Protein AF-A0A5B8ECQ3-F1 (afdb_monomer_lite)

Foldseek 3Di:
DWWKKFQVLVVGFIEDCPGPHNALVVVLVCCVVPDPPVVSCVQLVHDDVVRVQVQQADPVSDGDRVSSCVSRCVRRVMDGPVPDPVCVVVVVVVVDVVVDD

pLDDT: mean 78.48, std 16.45, range [38.97, 91.75]

Secondary structure (DSSP, 8-state):
----EEEGGGTTEEESTTSSBSSHHHHHHHHHHHS-HHHHHHHHT-SSHHHHHHHTB-TTS-B-HHHHHHHHHHHTTEEESSS--TTTTTTTTTHHHHTT-

Structure (mmCIF, N/CA/C/O backbone):
data_AF-A0A5B8ECQ3-F1
#
_entry.id   AF-A0A5B8ECQ3-F1
#
loop_
_atom_site.group_PDB
_atom_site.id
_atom_site.type_symbol
_atom_site.label_atom_id
_atom_site.label_alt_id
_atom_site.label_comp_id
_atom_site.label_asym_id
_atom_site.label_entity_id
_atom_site.label_seq_id
_atom_site.pdbx_PDB_ins_code
_atom_site.Cartn_x
_atom_site.Cartn_y
_atom_site.Cartn_z
_atom_site.occupancy
_atom_site.B_iso_or_equiv
_atom_site.auth_seq_id
_atom_site.auth_comp_id
_atom_site.auth_asym_id
_atom_site.auth_atom_id
_atom_site.pdbx_PDB_model_num
ATOM 1 N N . MET A 1 1 ? 18.947 3.887 -11.855 1.00 48.44 1 MET A N 1
ATOM 2 C CA . MET A 1 1 ? 17.943 2.885 -12.236 1.00 48.44 1 MET A CA 1
ATOM 3 C C . MET A 1 1 ? 16.733 3.213 -11.397 1.00 48.44 1 MET A C 1
ATOM 5 O O . MET A 1 1 ? 16.925 3.609 -10.252 1.00 48.44 1 MET A O 1
ATOM 9 N N . SER A 1 2 ? 15.572 3.308 -12.032 1.00 60.72 2 SER A N 1
ATOM 10 C CA . SER A 1 2 ? 14.319 3.530 -11.320 1.00 60.72 2 SER A CA 1
ATOM 11 C C . SER A 1 2 ? 13.741 2.148 -11.143 1.00 60.72 2 SER A C 1
ATOM 13 O O . SER A 1 2 ? 13.371 1.564 -12.151 1.00 60.72 2 SER A O 1
ATOM 15 N N . ASP A 1 3 ? 13.733 1.658 -9.909 1.00 80.75 3 ASP A N 1
ATOM 16 C CA . ASP A 1 3 ? 13.228 0.325 -9.612 1.00 80.75 3 ASP A CA 1
ATOM 17 C C . ASP A 1 3 ? 11.756 0.251 -10.045 1.00 80.75 3 ASP A C 1
ATOM 19 O O . ASP A 1 3 ? 10.955 1.124 -9.682 1.00 80.75 3 ASP A O 1
ATOM 23 N N . ILE A 1 4 ? 11.419 -0.752 -10.854 1.00 87.56 4 ILE A N 1
ATOM 24 C CA . ILE A 1 4 ? 10.047 -1.012 -11.288 1.00 87.56 4 ILE A CA 1
ATOM 25 C C . ILE A 1 4 ? 9.574 -2.295 -10.617 1.00 87.56 4 ILE A C 1
ATOM 27 O O . ILE A 1 4 ? 10.262 -3.314 -10.632 1.00 87.56 4 ILE A O 1
ATOM 31 N N . TYR A 1 5 ? 8.364 -2.250 -10.075 1.00 88.19 5 TYR A N 1
ATOM 32 C CA . TYR A 1 5 ? 7.726 -3.372 -9.399 1.00 88.19 5 TYR A CA 1
ATOM 33 C C . TYR A 1 5 ? 6.427 -3.736 -10.104 1.00 88.19 5 TYR A C 1
ATOM 35 O O . TYR A 1 5 ? 5.744 -2.857 -10.628 1.00 88.19 5 TYR A O 1
ATOM 43 N N . ARG A 1 6 ? 6.060 -5.016 -10.101 1.00 90.19 6 ARG A N 1
ATOM 44 C CA . ARG A 1 6 ? 4.782 -5.514 -10.624 1.00 90.19 6 ARG A CA 1
ATOM 45 C C . ARG A 1 6 ? 3.949 -6.100 -9.493 1.00 90.19 6 ARG A C 1
ATOM 47 O O . ARG A 1 6 ? 4.485 -6.840 -8.681 1.00 90.19 6 ARG A O 1
ATOM 54 N N . LEU A 1 7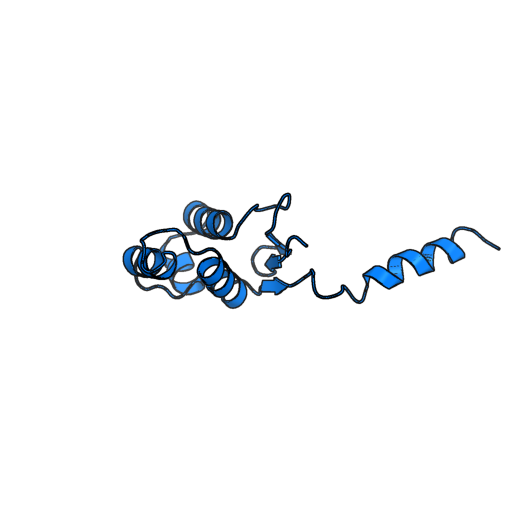 ? 2.658 -5.785 -9.449 1.00 90.62 7 LEU A N 1
ATOM 55 C CA . LEU A 1 7 ? 1.716 -6.249 -8.427 1.00 90.62 7 LEU A CA 1
ATOM 56 C C . LEU A 1 7 ? 0.701 -7.210 -9.052 1.00 90.62 7 LEU A C 1
ATOM 58 O O . LEU A 1 7 ? -0.290 -6.784 -9.652 1.00 90.62 7 LEU A O 1
ATOM 62 N N . ASP A 1 8 ? 0.944 -8.513 -8.930 1.00 87.19 8 ASP A N 1
ATOM 63 C CA . ASP A 1 8 ? 0.157 -9.534 -9.633 1.00 87.19 8 ASP A CA 1
ATOM 64 C C . ASP A 1 8 ? -1.289 -9.647 -9.125 1.00 87.19 8 ASP A C 1
ATOM 66 O O . ASP A 1 8 ? -2.203 -9.893 -9.918 1.00 87.19 8 ASP A O 1
ATOM 70 N N . ASP A 1 9 ? -1.538 -9.362 -7.844 1.00 87.12 9 ASP A N 1
ATOM 71 C CA . ASP A 1 9 ? -2.896 -9.366 -7.273 1.00 87.12 9 ASP A CA 1
ATOM 72 C C . ASP A 1 9 ? -3.732 -8.138 -7.684 1.00 87.12 9 ASP A C 1
ATOM 74 O O . ASP A 1 9 ? -4.934 -8.056 -7.396 1.00 87.12 9 ASP A O 1
ATOM 78 N N . LEU A 1 10 ? -3.104 -7.178 -8.368 1.00 86.25 10 LEU A N 1
ATOM 79 C CA . LEU A 1 10 ? -3.739 -6.026 -9.000 1.00 86.25 10 LEU A CA 1
ATOM 80 C C . LEU A 1 10 ? -3.633 -6.106 -10.525 1.00 86.25 10 LEU A C 1
ATOM 82 O O . LEU A 1 10 ? -3.291 -5.127 -11.176 1.00 86.25 10 LEU A O 1
ATOM 86 N N . ASP A 1 11 ? -3.921 -7.274 -11.097 1.00 85.12 11 ASP A N 1
ATOM 87 C CA . ASP A 1 11 ? -3.896 -7.505 -12.548 1.00 85.12 11 ASP A CA 1
ATOM 88 C C . ASP A 1 11 ? -2.524 -7.210 -13.200 1.00 85.12 11 ASP A C 1
ATOM 90 O O . ASP A 1 11 ? -2.444 -6.922 -14.396 1.00 85.12 11 ASP A O 1
ATOM 94 N N . GLY A 1 12 ? -1.433 -7.304 -12.430 1.00 83.12 12 GLY A N 1
ATOM 95 C CA . GLY A 1 12 ? -0.071 -7.076 -12.915 1.00 83.12 12 GLY A CA 1
ATOM 96 C C . GLY A 1 12 ? 0.289 -5.602 -13.121 1.00 83.12 12 GLY A C 1
ATOM 97 O O . GLY A 1 12 ? 1.172 -5.310 -13.926 1.00 83.12 12 GLY A O 1
ATOM 98 N N . ILE A 1 13 ? -0.389 -4.686 -12.424 1.00 88.62 13 ILE A N 1
ATOM 99 C CA . ILE A 1 13 ? -0.081 -3.248 -12.407 1.00 88.62 13 ILE A CA 1
ATOM 100 C C . ILE A 1 13 ? 1.394 -3.001 -12.078 1.00 88.62 13 ILE A C 1
ATOM 102 O O . ILE A 1 13 ? 1.954 -3.664 -11.198 1.00 88.62 13 ILE A O 1
ATOM 106 N N . THR A 1 14 ? 2.004 -2.011 -12.734 1.00 90.31 14 THR A N 1
ATOM 107 C CA . THR A 1 14 ? 3.397 -1.629 -12.474 1.00 90.31 14 THR A CA 1
ATOM 108 C C . THR A 1 14 ? 3.532 -0.355 -11.637 1.00 90.31 14 THR A C 1
ATOM 110 O O . THR A 1 14 ? 2.792 0.615 -11.800 1.00 90.31 14 THR A O 1
ATOM 113 N N . VAL A 1 15 ? 4.511 -0.352 -10.732 1.00 89.00 15 VAL A N 1
ATOM 114 C CA . VAL A 1 15 ? 4.823 0.758 -9.824 1.00 89.00 15 VAL A CA 1
ATOM 115 C C . VAL A 1 15 ? 6.253 1.218 -10.065 1.00 89.00 15 VAL A C 1
ATOM 117 O O . VAL A 1 15 ? 7.180 0.409 -10.063 1.00 89.00 15 VAL A O 1
ATOM 120 N N . GLY A 1 16 ? 6.434 2.515 -10.273 1.00 87.19 16 GLY A N 1
ATOM 121 C CA . GLY A 1 16 ? 7.719 3.148 -10.539 1.00 87.19 16 GLY A CA 1
ATOM 122 C C . GLY A 1 16 ? 7.545 4.387 -11.411 1.00 87.19 16 GLY A C 1
ATOM 123 O O . GLY A 1 16 ? 6.498 4.604 -12.012 1.00 87.19 16 GLY A O 1
ATOM 124 N N . ALA A 1 17 ? 8.585 5.213 -11.516 1.00 83.88 17 ALA A N 1
ATOM 125 C CA . ALA A 1 17 ? 8.490 6.471 -12.256 1.00 83.88 17 ALA A CA 1
ATOM 126 C C . ALA A 1 17 ? 8.029 6.255 -13.716 1.00 83.88 17 ALA A C 1
ATOM 128 O O . ALA A 1 17 ? 8.737 5.632 -14.515 1.00 83.88 17 ALA A O 1
ATOM 129 N N . GLY A 1 18 ? 6.870 6.814 -14.077 1.00 80.56 18 GLY A N 1
ATOM 130 C CA . GLY A 1 18 ? 6.281 6.695 -15.414 1.00 80.56 18 GLY A CA 1
ATOM 131 C C . GLY A 1 18 ? 5.585 5.360 -15.703 1.00 80.56 18 GLY A C 1
ATOM 132 O O . GLY A 1 18 ? 5.423 5.022 -16.877 1.00 80.56 18 GLY A O 1
ATOM 133 N N . GLN A 1 19 ? 5.227 4.604 -14.665 1.00 88.25 19 GLN A N 1
ATOM 134 C CA . GLN A 1 19 ? 4.417 3.384 -14.738 1.00 88.25 19 GLN A CA 1
ATOM 135 C C . GLN A 1 19 ? 2.930 3.680 -14.466 1.00 88.25 19 GLN A C 1
ATOM 137 O O . GLN A 1 19 ? 2.520 4.840 -14.507 1.00 88.25 19 GLN A O 1
ATOM 142 N N . ASP A 1 20 ? 2.113 2.645 -14.233 1.00 88.31 20 ASP A N 1
ATOM 143 C CA . ASP A 1 20 ? 0.695 2.815 -13.882 1.00 88.31 20 ASP A CA 1
ATOM 144 C C . ASP A 1 20 ? 0.524 3.625 -12.586 1.00 88.31 20 ASP A C 1
ATOM 146 O O . ASP A 1 20 ? -0.359 4.481 -12.509 1.00 88.31 20 ASP A O 1
ATOM 150 N N . PHE A 1 21 ? 1.403 3.388 -11.607 1.00 90.50 21 PHE A N 1
ATOM 151 C CA . PHE A 1 21 ? 1.557 4.211 -10.408 1.00 90.50 21 PHE A CA 1
ATOM 152 C C . PHE A 1 21 ? 2.991 4.711 -10.273 1.00 90.50 21 PHE A C 1
ATOM 154 O O . PHE A 1 21 ? 3.940 3.938 -10.416 1.00 90.50 21 PHE A O 1
ATOM 161 N N . ASP A 1 22 ? 3.165 5.990 -9.938 1.00 87.25 22 ASP A N 1
ATOM 162 C CA . ASP A 1 22 ? 4.504 6.578 -9.805 1.00 87.25 22 ASP A CA 1
ATOM 163 C C . ASP A 1 22 ? 5.210 6.142 -8.505 1.00 87.25 22 ASP A C 1
ATOM 165 O O . ASP A 1 22 ? 6.438 6.215 -8.411 1.00 87.25 22 ASP A O 1
ATOM 169 N N . ASN A 1 23 ? 4.443 5.713 -7.498 1.00 88.00 23 ASN A N 1
ATOM 170 C CA . ASN A 1 23 ? 4.904 5.319 -6.166 1.00 88.00 23 ASN A CA 1
ATOM 171 C C . ASN A 1 23 ? 3.878 4.411 -5.459 1.00 88.00 23 ASN A C 1
ATOM 173 O O . ASN A 1 23 ? 2.722 4.302 -5.875 1.00 88.00 23 ASN A O 1
ATOM 177 N N . PHE A 1 24 ? 4.282 3.770 -4.364 1.00 90.75 24 PHE A N 1
ATOM 178 C CA . PHE A 1 24 ? 3.424 2.875 -3.586 1.00 90.75 24 PHE A CA 1
ATOM 179 C C . PHE A 1 24 ? 2.358 3.608 -2.764 1.00 90.75 24 PHE A C 1
ATOM 181 O O . PHE A 1 24 ? 1.353 2.998 -2.397 1.00 90.75 24 PHE A O 1
ATOM 188 N N . ALA A 1 25 ? 2.517 4.910 -2.507 1.00 89.06 25 ALA A N 1
ATOM 189 C CA . ALA A 1 25 ? 1.480 5.707 -1.850 1.00 89.06 25 ALA A CA 1
ATOM 190 C C . ALA A 1 25 ? 0.204 5.726 -2.696 1.00 89.06 25 ALA A C 1
ATOM 192 O O . ALA A 1 25 ? -0.885 5.473 -2.187 1.00 89.06 25 ALA A O 1
ATOM 193 N N . GLU A 1 26 ? 0.358 5.940 -4.003 1.00 90.81 26 GLU A N 1
ATOM 194 C CA . GLU A 1 26 ? -0.751 5.949 -4.956 1.00 90.81 26 GLU A CA 1
ATOM 195 C C . GLU A 1 26 ? -1.457 4.591 -5.043 1.00 90.81 26 GLU A C 1
ATOM 197 O O . GLU A 1 26 ? -2.678 4.547 -5.181 1.00 90.81 26 GLU A O 1
ATOM 202 N N . VAL A 1 27 ? -0.726 3.483 -4.886 1.00 91.44 27 VAL A N 1
ATOM 203 C CA . VAL A 1 27 ? -1.315 2.135 -4.815 1.00 91.44 27 VAL A CA 1
ATOM 204 C C . VAL A 1 27 ? -2.206 1.997 -3.579 1.00 91.44 27 VAL A C 1
ATOM 206 O O . VAL A 1 27 ? -3.322 1.479 -3.665 1.00 91.44 27 VAL A O 1
ATOM 209 N N . ILE A 1 28 ? -1.733 2.463 -2.422 1.00 89.81 28 ILE A N 1
ATOM 210 C CA . ILE A 1 28 ? -2.488 2.411 -1.163 1.00 89.81 28 ILE A CA 1
ATOM 211 C C . ILE A 1 28 ? -3.738 3.292 -1.257 1.00 89.81 28 ILE A C 1
ATOM 213 O O . ILE A 1 28 ? -4.827 2.845 -0.882 1.00 89.81 28 ILE A O 1
ATOM 217 N N . ASP A 1 29 ? -3.608 4.502 -1.800 1.00 90.06 29 ASP A N 1
ATOM 218 C CA . ASP A 1 29 ? -4.741 5.396 -2.044 1.00 90.06 29 ASP A CA 1
ATOM 219 C C . ASP A 1 29 ? -5.753 4.743 -2.996 1.00 90.06 29 ASP A C 1
ATOM 221 O O . ASP A 1 29 ? -6.943 4.673 -2.683 1.00 90.06 29 ASP A O 1
ATOM 225 N N . TYR A 1 30 ? -5.289 4.151 -4.099 1.00 91.31 30 TYR A N 1
ATOM 226 C CA . TYR A 1 30 ? -6.135 3.420 -5.040 1.00 91.31 30 TYR A CA 1
ATOM 227 C C . TYR A 1 30 ? -6.903 2.272 -4.372 1.00 91.31 30 TYR A C 1
ATOM 229 O O . TYR A 1 30 ? -8.103 2.104 -4.609 1.00 91.31 30 TYR A O 1
ATOM 237 N N . LEU A 1 31 ? -6.257 1.486 -3.506 1.00 90.50 31 LEU A N 1
ATOM 238 C CA . LEU A 1 31 ? -6.920 0.414 -2.757 1.00 90.50 31 LEU A CA 1
ATOM 239 C C . LEU A 1 31 ? -8.019 0.961 -1.841 1.00 90.50 31 LEU A C 1
ATOM 241 O O . LEU A 1 31 ? -9.120 0.410 -1.815 1.00 90.50 31 LEU A O 1
ATOM 245 N N . LEU A 1 32 ? -7.740 2.044 -1.113 1.00 89.44 32 LEU A N 1
ATOM 246 C CA . LEU A 1 32 ? -8.700 2.688 -0.212 1.00 89.44 32 LEU A CA 1
ATOM 247 C C . LEU A 1 32 ? -9.880 3.328 -0.960 1.00 89.44 32 LEU A C 1
ATOM 249 O O . LEU A 1 32 ? -10.986 3.377 -0.418 1.00 89.44 32 LEU A O 1
ATOM 253 N N . GLU A 1 33 ? -9.666 3.805 -2.186 1.00 90.81 33 GLU A N 1
ATOM 254 C CA . GLU A 1 33 ? -10.709 4.395 -3.032 1.00 90.81 33 GLU A CA 1
ATOM 255 C C . GLU A 1 33 ? -11.573 3.348 -3.743 1.00 90.81 33 GLU A C 1
ATOM 257 O O . GLU A 1 33 ? -12.776 3.556 -3.935 1.00 90.81 33 GLU A O 1
ATOM 262 N N . THR A 1 34 ? -10.980 2.223 -4.147 1.00 90.25 34 THR A N 1
ATOM 263 C CA . THR A 1 34 ? -11.657 1.213 -4.975 1.00 90.25 34 THR A CA 1
ATOM 264 C C . THR A 1 34 ? -12.236 0.048 -4.188 1.00 90.25 34 THR A C 1
ATOM 266 O O . THR A 1 34 ? -13.182 -0.589 -4.663 1.00 90.25 34 THR A O 1
ATOM 269 N N . ARG A 1 35 ? -11.719 -0.237 -2.987 1.00 88.75 35 ARG A N 1
ATOM 270 C CA . ARG A 1 35 ? -12.150 -1.369 -2.160 1.00 88.75 35 ARG A CA 1
ATOM 271 C C . ARG A 1 35 ? -12.708 -0.913 -0.810 1.00 88.75 35 ARG A C 1
ATOM 273 O O . ARG A 1 35 ? -12.339 0.137 -0.287 1.00 88.75 35 ARG A O 1
ATOM 280 N N . PRO A 1 36 ? -13.608 -1.701 -0.194 1.00 91.75 36 PRO A N 1
ATOM 281 C CA . PRO A 1 36 ? -14.049 -1.444 1.168 1.00 91.75 36 PRO A CA 1
ATOM 282 C C . PRO A 1 36 ? -12.863 -1.423 2.138 1.00 91.75 36 PRO A C 1
ATOM 284 O O . PRO A 1 36 ? -12.036 -2.330 2.131 1.00 91.75 36 PRO A O 1
ATOM 287 N N . TYR A 1 37 ? -12.843 -0.450 3.051 1.00 86.62 37 TYR A N 1
ATOM 288 C CA . TYR A 1 37 ? -11.783 -0.312 4.057 1.00 86.62 37 TYR A CA 1
ATOM 289 C C . TYR A 1 37 ? -11.473 -1.612 4.819 1.00 86.62 37 TYR A C 1
ATOM 291 O O . TYR A 1 37 ? -10.315 -1.900 5.088 1.00 86.62 37 TYR A O 1
ATOM 299 N N . GLY A 1 38 ? -12.495 -2.411 5.151 1.00 87.69 38 GLY A N 1
ATOM 300 C CA . GLY A 1 38 ? -12.301 -3.691 5.840 1.00 87.69 38 GLY A CA 1
ATOM 301 C C . GLY A 1 38 ? -11.486 -4.704 5.030 1.00 87.69 38 GLY A C 1
ATOM 302 O O . GLY A 1 38 ? -10.673 -5.412 5.607 1.00 87.69 38 GLY A O 1
ATOM 303 N N . GLU A 1 39 ? -11.649 -4.728 3.706 1.00 89.50 39 GLU A N 1
ATOM 304 C CA . GLU A 1 39 ? -10.858 -5.596 2.828 1.00 89.50 39 GLU A CA 1
ATOM 305 C C . GLU A 1 39 ? -9.420 -5.093 2.713 1.00 89.50 39 GLU A C 1
ATOM 307 O O . GLU A 1 39 ? -8.487 -5.879 2.813 1.00 89.50 39 GLU A O 1
ATOM 312 N N . VAL A 1 40 ? -9.227 -3.777 2.567 1.00 88.31 40 VAL A N 1
ATOM 313 C CA . VAL A 1 40 ? -7.885 -3.171 2.509 1.00 88.31 40 VAL A CA 1
ATOM 314 C C . VAL A 1 40 ? -7.128 -3.398 3.817 1.00 88.31 40 VAL A C 1
ATOM 316 O O . VAL A 1 40 ? -5.941 -3.714 3.800 1.00 88.31 40 VAL A O 1
ATOM 319 N N . LYS A 1 41 ? -7.837 -3.293 4.946 1.00 89.12 41 LYS A N 1
ATOM 320 C CA . LYS A 1 41 ? -7.325 -3.597 6.281 1.00 89.12 41 LYS A CA 1
ATOM 321 C C . LYS A 1 41 ? -6.796 -5.032 6.360 1.00 89.12 41 LYS A C 1
ATOM 323 O O . LYS A 1 41 ? -5.679 -5.246 6.820 1.00 89.12 41 LYS A O 1
ATOM 328 N N . GLU A 1 42 ? -7.590 -6.009 5.925 1.00 87.75 42 GLU A N 1
ATOM 329 C CA . GLU A 1 42 ? -7.188 -7.421 5.937 1.00 87.75 42 GLU A CA 1
ATOM 330 C C . GLU A 1 42 ? -6.049 -7.714 4.954 1.00 87.75 42 GLU A C 1
ATOM 332 O O . GLU A 1 42 ? -5.170 -8.510 5.272 1.00 87.75 42 GLU A O 1
ATOM 337 N N . LEU A 1 43 ? -6.046 -7.050 3.795 1.00 88.00 43 LEU A N 1
ATOM 338 C CA . LEU A 1 43 ? -5.051 -7.233 2.741 1.00 88.00 43 LEU A CA 1
ATOM 339 C C . LEU A 1 43 ? -3.671 -6.716 3.158 1.00 88.00 43 LEU A C 1
ATOM 341 O O . LEU A 1 43 ? -2.690 -7.443 3.071 1.00 88.00 43 LEU A O 1
ATOM 345 N N . LEU A 1 44 ? -3.602 -5.472 3.637 1.00 87.06 44 LEU A N 1
ATOM 346 C CA . LEU A 1 44 ? -2.345 -4.832 4.034 1.00 87.06 44 LEU A CA 1
ATOM 347 C C . LEU A 1 44 ? -1.938 -5.178 5.478 1.00 87.06 44 LEU A C 1
ATOM 349 O O . LEU A 1 44 ? -0.805 -4.936 5.872 1.00 87.06 44 LEU A O 1
ATOM 353 N N . GLY A 1 45 ? -2.829 -5.762 6.283 1.00 85.62 45 GLY A N 1
ATOM 354 C CA . GLY A 1 45 ? -2.492 -6.264 7.618 1.00 85.62 45 GLY A CA 1
ATOM 355 C C . GLY A 1 45 ? -2.343 -5.191 8.703 1.00 85.62 45 GLY A C 1
ATOM 356 O O . GLY A 1 45 ? -1.692 -5.443 9.716 1.00 85.62 45 GLY A O 1
ATOM 357 N N . PHE A 1 46 ? -2.948 -4.011 8.533 1.00 84.44 46 PHE A N 1
ATOM 358 C CA . PHE A 1 46 ? -3.010 -2.981 9.580 1.00 84.44 46 PHE A CA 1
ATOM 359 C C . PHE A 1 46 ? -4.297 -3.096 10.401 1.00 84.44 46 PHE A C 1
ATOM 361 O O . PHE A 1 46 ? -5.293 -3.633 9.932 1.00 84.44 46 PHE A O 1
ATOM 368 N N . ASP A 1 47 ? -4.324 -2.569 11.628 1.00 82.81 47 ASP A N 1
ATOM 369 C CA . ASP A 1 47 ? -5.519 -2.637 12.477 1.00 82.81 47 ASP A CA 1
ATOM 370 C C . ASP A 1 47 ? -6.423 -1.403 12.379 1.00 82.81 47 ASP A C 1
ATOM 372 O O . ASP A 1 47 ? -7.649 -1.501 12.545 1.00 82.81 47 ASP A O 1
ATOM 376 N 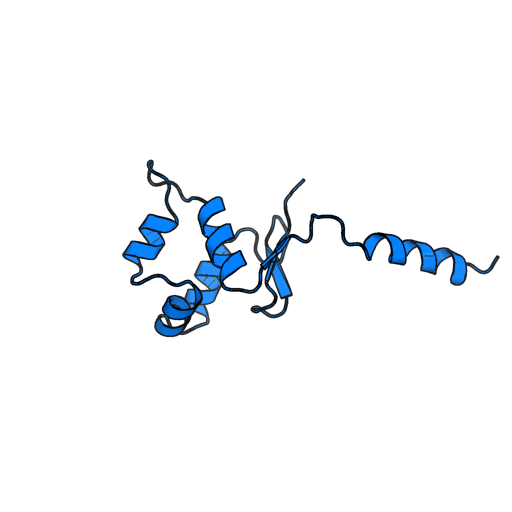N . SER A 1 48 ? -5.831 -0.257 12.066 1.00 84.81 48 SER A N 1
ATOM 377 C CA . SER A 1 48 ? -6.490 1.032 11.927 1.00 84.81 48 SER A CA 1
ATOM 378 C C . SER A 1 48 ? -5.738 1.942 10.948 1.00 84.81 48 SER A C 1
ATOM 380 O O . SER A 1 48 ? -4.588 1.692 10.600 1.00 84.81 48 SER A O 1
ATOM 382 N N . ILE A 1 49 ? -6.377 3.040 10.520 1.00 82.94 49 ILE A N 1
ATOM 383 C CA . ILE A 1 49 ? -5.708 4.086 9.721 1.00 82.94 49 ILE A CA 1
ATOM 384 C C . ILE A 1 49 ? -4.531 4.694 10.500 1.00 82.94 49 ILE A C 1
ATOM 386 O O . ILE A 1 49 ? -3.549 5.094 9.888 1.00 82.94 49 ILE A O 1
ATOM 390 N N . ALA A 1 50 ? -4.618 4.749 11.835 1.00 85.81 50 ALA A N 1
ATOM 391 C CA . ALA A 1 50 ? -3.525 5.245 12.661 1.00 85.81 50 ALA A CA 1
ATOM 392 C C . ALA A 1 50 ? -2.291 4.339 12.540 1.00 85.81 50 ALA A C 1
ATOM 394 O O . ALA A 1 50 ? -1.210 4.852 12.276 1.00 85.81 50 ALA A O 1
ATOM 395 N N . ASP A 1 51 ? -2.470 3.017 12.618 1.00 86.19 51 ASP A N 1
ATOM 396 C CA . ASP A 1 51 ? -1.368 2.055 12.469 1.00 86.19 51 ASP A CA 1
ATOM 397 C C . ASP A 1 51 ? -0.744 2.139 11.074 1.00 86.19 51 ASP A C 1
ATOM 399 O O . ASP A 1 51 ? 0.474 2.179 10.944 1.00 86.19 51 ASP A O 1
ATOM 403 N N . LEU A 1 52 ? -1.580 2.249 10.033 1.00 84.81 52 LEU A N 1
ATOM 404 C CA . LEU A 1 52 ? -1.101 2.462 8.668 1.00 84.81 52 LEU A CA 1
ATOM 405 C C . LEU A 1 52 ? -0.302 3.768 8.565 1.00 84.81 52 LEU A C 1
ATOM 407 O O . LEU A 1 52 ? 0.778 3.788 7.991 1.00 84.81 52 LEU A O 1
ATOM 411 N N . SER A 1 53 ? -0.801 4.858 9.152 1.00 84.38 53 SER A N 1
ATOM 412 C CA . SER A 1 53 ? -0.103 6.142 9.119 1.00 84.38 53 SER A CA 1
ATOM 413 C C . SER A 1 53 ? 1.206 6.129 9.903 1.00 84.38 53 SER A C 1
ATOM 415 O O . SER A 1 53 ? 2.149 6.761 9.456 1.00 84.38 53 SER A O 1
ATOM 417 N N . GLU A 1 54 ? 1.286 5.413 11.030 1.00 86.19 54 GLU A N 1
ATOM 418 C CA . GLU A 1 54 ? 2.525 5.247 11.800 1.00 86.19 54 GLU A CA 1
ATOM 419 C C . GLU A 1 54 ? 3.545 4.389 11.053 1.00 86.19 54 GLU A C 1
ATOM 421 O O . GLU A 1 54 ? 4.738 4.660 11.130 1.00 86.19 54 GLU A O 1
ATOM 426 N N . TYR A 1 55 ? 3.077 3.379 10.321 1.00 85.00 55 TYR A N 1
ATOM 427 C CA . TYR A 1 55 ? 3.924 2.505 9.519 1.00 85.00 55 TYR A CA 1
ATOM 428 C C . TYR A 1 55 ? 4.496 3.219 8.288 1.00 85.00 55 TYR A C 1
ATOM 430 O O . TYR A 1 55 ? 5.661 3.055 7.950 1.00 85.00 55 TYR A O 1
ATOM 438 N N . LEU A 1 56 ? 3.685 4.057 7.637 1.00 85.69 56 LEU A N 1
ATOM 439 C CA . LEU A 1 56 ? 4.063 4.786 6.425 1.00 85.69 56 LEU A CA 1
ATOM 440 C C . LEU A 1 56 ? 4.858 6.073 6.691 1.00 85.69 56 LEU A C 1
ATOM 442 O O . LEU A 1 56 ? 5.164 6.791 5.739 1.00 85.69 56 LEU A O 1
ATOM 446 N N . VAL A 1 57 ? 5.157 6.417 7.948 1.00 87.12 57 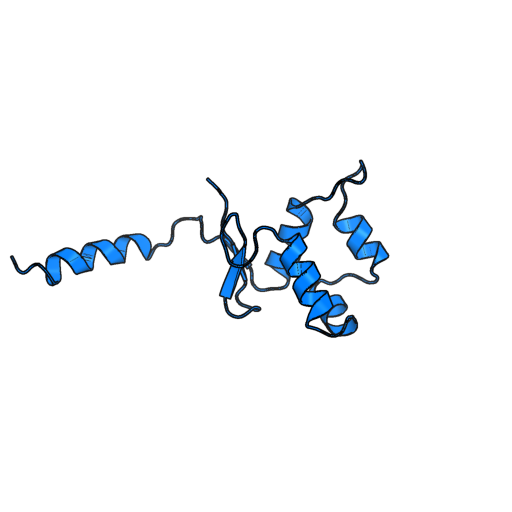VAL A N 1
ATOM 447 C CA . VAL A 1 57 ? 5.928 7.623 8.282 1.00 87.12 57 VAL A CA 1
ATOM 448 C C . VAL A 1 57 ? 7.210 7.295 9.033 1.00 87.12 57 VAL A C 1
ATOM 450 O O . VAL A 1 57 ? 7.240 6.507 9.974 1.00 87.12 57 VAL A O 1
ATOM 453 N N . ASP A 1 58 ? 8.288 7.975 8.658 1.00 81.44 58 ASP A N 1
ATOM 454 C CA . ASP A 1 58 ? 9.564 7.879 9.344 1.00 81.44 58 ASP A CA 1
ATOM 455 C C . ASP A 1 58 ? 9.511 8.534 10.741 1.00 81.44 58 ASP A C 1
ATOM 457 O O . ASP A 1 58 ? 8.597 9.275 11.115 1.00 81.44 58 ASP A O 1
ATOM 461 N N . SER A 1 59 ? 10.578 8.343 11.521 1.00 80.38 59 SER A N 1
ATOM 462 C CA . SER A 1 59 ? 10.757 8.987 12.839 1.00 80.38 59 SER A CA 1
ATOM 463 C C . SER A 1 59 ? 10.703 10.530 12.840 1.00 80.38 59 SER A C 1
ATOM 465 O O . SER A 1 59 ? 10.725 11.147 13.909 1.00 80.38 59 SER A O 1
ATOM 467 N N . LYS A 1 60 ? 10.672 11.172 11.667 1.00 81.94 60 LYS A N 1
ATOM 468 C CA . LYS A 1 60 ? 10.571 12.623 11.470 1.00 81.94 60 LYS A CA 1
ATOM 469 C C . LYS A 1 60 ? 9.190 13.046 10.947 1.00 81.94 60 LYS A C 1
ATOM 471 O O . LYS A 1 60 ? 8.979 14.247 10.776 1.00 81.94 60 LYS A O 1
ATOM 476 N N . GLY A 1 61 ? 8.268 12.106 10.735 1.00 79.44 61 GLY A N 1
ATOM 477 C CA . GLY A 1 61 ? 6.928 12.344 10.205 1.00 79.44 61 GLY A CA 1
ATOM 478 C C . GLY A 1 61 ? 6.880 12.562 8.691 1.00 79.44 61 GLY A C 1
ATOM 479 O O . GLY A 1 61 ? 5.890 13.104 8.203 1.00 79.44 61 GLY A O 1
ATOM 480 N N . ASN A 1 62 ? 7.934 12.204 7.952 1.00 83.75 62 ASN A N 1
ATOM 481 C CA . ASN A 1 62 ? 7.899 12.181 6.490 1.00 83.75 62 ASN A CA 1
ATOM 482 C C . ASN A 1 62 ? 7.403 10.825 6.015 1.00 83.75 62 ASN A C 1
ATOM 484 O O . ASN A 1 62 ? 7.664 9.818 6.660 1.00 83.75 62 ASN A O 1
ATOM 488 N N . TYR A 1 63 ? 6.748 10.807 4.864 1.00 82.19 63 TYR A N 1
ATOM 489 C CA . TYR A 1 63 ? 6.347 9.566 4.223 1.00 82.19 63 TYR A CA 1
ATOM 490 C C . TYR A 1 63 ? 7.565 8.689 3.880 1.00 82.19 63 TYR A C 1
ATOM 492 O O . TYR A 1 63 ? 8.536 9.189 3.301 1.00 82.19 63 TYR A O 1
ATOM 500 N N . ASP A 1 64 ? 7.504 7.409 4.246 1.00 85.12 64 ASP A N 1
ATOM 501 C CA . ASP A 1 64 ? 8.525 6.403 3.955 1.00 85.12 64 ASP A CA 1
ATOM 502 C C . ASP A 1 64 ? 8.049 5.458 2.844 1.00 85.12 64 ASP A C 1
ATOM 504 O O . ASP A 1 64 ? 7.283 4.517 3.059 1.00 85.12 64 ASP A O 1
ATOM 508 N N . GLU A 1 65 ? 8.546 5.717 1.636 1.00 84.81 65 GLU A N 1
ATOM 509 C CA . GLU A 1 65 ? 8.298 4.893 0.450 1.00 84.81 65 GLU A CA 1
ATOM 510 C C . GLU A 1 65 ? 8.764 3.440 0.643 1.00 84.81 65 GLU A C 1
ATOM 512 O O . GLU A 1 65 ? 8.196 2.522 0.058 1.00 84.81 65 GLU A O 1
ATOM 517 N N . SER A 1 66 ? 9.793 3.203 1.462 1.00 86.12 66 SER A N 1
ATOM 518 C CA . SER A 1 66 ? 10.390 1.871 1.621 1.00 86.12 66 SER A CA 1
ATOM 519 C C . SER A 1 66 ? 9.443 0.924 2.349 1.00 86.12 66 SER A C 1
ATOM 521 O O . SER A 1 66 ? 9.281 -0.223 1.935 1.00 86.12 66 SER A O 1
ATOM 523 N N . GLU A 1 67 ? 8.800 1.428 3.402 1.00 87.25 67 GLU A N 1
ATOM 524 C CA . GLU A 1 67 ? 7.797 0.703 4.184 1.00 87.25 67 GLU A CA 1
ATOM 525 C C . GLU A 1 67 ? 6.529 0.482 3.348 1.00 87.25 67 GLU A C 1
ATOM 527 O O . GLU A 1 67 ? 5.976 -0.618 3.307 1.00 87.25 67 GLU A O 1
ATOM 532 N N . ALA A 1 68 ? 6.106 1.501 2.591 1.00 87.38 68 ALA A N 1
ATOM 533 C CA . ALA A 1 68 ? 4.976 1.396 1.670 1.00 87.38 68 ALA A CA 1
ATOM 534 C C . ALA A 1 68 ? 5.195 0.358 0.563 1.00 87.38 68 ALA A C 1
ATOM 536 O O . ALA A 1 68 ? 4.287 -0.402 0.216 1.00 87.38 68 ALA A O 1
ATOM 537 N N . ARG A 1 69 ? 6.416 0.297 0.031 1.00 89.06 69 ARG A N 1
ATOM 538 C CA . ARG A 1 69 ? 6.832 -0.756 -0.888 1.00 89.06 69 ARG A CA 1
ATOM 539 C C . ARG A 1 69 ? 6.736 -2.112 -0.214 1.00 89.06 69 ARG A C 1
ATOM 541 O O . ARG A 1 69 ? 6.109 -3.005 -0.765 1.00 89.06 69 ARG A O 1
ATOM 548 N N . GLU A 1 70 ? 7.333 -2.285 0.961 1.00 89.12 70 GLU A N 1
ATOM 549 C CA . GLU A 1 70 ? 7.371 -3.584 1.640 1.00 89.12 70 GLU A CA 1
ATOM 550 C C . GLU A 1 70 ? 5.968 -4.149 1.894 1.00 89.12 70 GLU A C 1
ATOM 552 O O . GLU A 1 70 ? 5.702 -5.309 1.571 1.00 89.12 70 GLU A O 1
ATOM 557 N N . ILE A 1 71 ? 5.045 -3.330 2.402 1.00 89.31 71 ILE A N 1
ATOM 558 C CA . ILE A 1 71 ? 3.674 -3.771 2.682 1.00 89.31 71 ILE A CA 1
ATOM 559 C C . ILE A 1 71 ? 2.924 -4.135 1.397 1.00 89.31 71 ILE A C 1
ATOM 561 O O . ILE A 1 71 ? 2.281 -5.182 1.347 1.00 89.31 71 ILE A O 1
ATOM 565 N N . CYS A 1 72 ? 3.052 -3.335 0.335 1.00 89.12 72 CYS A N 1
ATOM 566 C CA . CYS A 1 72 ? 2.389 -3.609 -0.939 1.00 89.12 72 CYS A CA 1
ATOM 567 C C . CYS A 1 72 ? 2.980 -4.837 -1.632 1.00 89.12 72 CYS A C 1
ATOM 569 O O . CYS A 1 72 ? 2.233 -5.670 -2.136 1.00 89.12 72 CYS A O 1
ATOM 571 N N . MET A 1 73 ? 4.303 -4.990 -1.617 1.00 89.44 73 MET A N 1
ATOM 572 C CA . MET A 1 73 ? 4.982 -6.137 -2.218 1.00 89.44 73 MET A CA 1
ATOM 573 C C . MET A 1 73 ? 4.595 -7.442 -1.518 1.00 89.44 73 MET A C 1
ATOM 575 O O . MET A 1 73 ? 4.296 -8.436 -2.176 1.00 89.44 73 MET A O 1
ATOM 579 N N . ASN A 1 74 ? 4.528 -7.433 -0.185 1.00 89.19 74 ASN A N 1
ATOM 580 C CA . ASN A 1 74 ? 4.111 -8.601 0.587 1.00 89.19 74 ASN A CA 1
ATOM 581 C C . ASN A 1 74 ? 2.617 -8.923 0.423 1.00 89.19 74 ASN A C 1
ATOM 583 O O . ASN A 1 74 ? 2.246 -10.096 0.409 1.00 89.19 74 ASN A O 1
ATOM 587 N N . ALA A 1 75 ? 1.762 -7.902 0.327 1.00 88.12 75 ALA A N 1
ATOM 588 C CA . ALA A 1 75 ? 0.310 -8.068 0.323 1.00 88.12 75 ALA A CA 1
ATOM 589 C C . ALA A 1 75 ? -0.303 -8.315 -1.062 1.00 88.12 75 ALA A C 1
ATOM 591 O O . ALA A 1 75 ? -1.394 -8.873 -1.133 1.00 88.12 75 ALA A O 1
ATOM 592 N N . LEU A 1 76 ? 0.352 -7.865 -2.137 1.00 88.38 76 LEU A N 1
ATOM 593 C CA . LEU A 1 76 ? -0.217 -7.832 -3.492 1.00 88.38 76 LEU A CA 1
ATOM 594 C C . LEU A 1 76 ? 0.554 -8.706 -4.492 1.00 88.38 76 LEU A C 1
ATOM 596 O O . LEU A 1 76 ? 0.448 -8.495 -5.702 1.00 88.38 76 LEU A O 1
ATOM 600 N N . GLY A 1 77 ? 1.365 -9.643 -3.996 1.00 85.69 77 GLY A N 1
ATOM 601 C CA . GLY A 1 77 ? 2.189 -10.503 -4.845 1.00 85.69 77 GLY A CA 1
ATOM 602 C C . GLY A 1 77 ? 3.193 -9.692 -5.662 1.00 85.69 77 GLY A C 1
ATOM 603 O O . GLY A 1 77 ? 3.245 -9.815 -6.882 1.00 85.69 77 GLY A O 1
ATOM 604 N N . GLY A 1 78 ? 3.925 -8.804 -4.991 1.00 85.00 78 GLY A N 1
ATOM 605 C CA . GLY A 1 78 ? 4.874 -7.919 -5.639 1.00 85.00 78 GLY A CA 1
ATOM 606 C C . GLY A 1 78 ? 6.122 -8.642 -6.128 1.00 85.00 78 GLY A C 1
ATOM 607 O O . GLY A 1 78 ? 6.775 -9.352 -5.363 1.00 85.00 78 GLY A O 1
ATOM 608 N N . GLU A 1 79 ? 6.494 -8.395 -7.377 1.00 86.25 79 GLU A N 1
ATOM 609 C CA . GLU A 1 79 ? 7.745 -8.846 -7.981 1.00 86.25 79 GLU A CA 1
ATOM 610 C C . GLU A 1 79 ? 8.578 -7.638 -8.416 1.00 86.25 79 GLU A C 1
ATOM 612 O O . GLU A 1 79 ? 8.063 -6.696 -9.021 1.00 86.25 79 GLU A O 1
ATOM 617 N N . ASP A 1 80 ? 9.869 -7.652 -8.084 1.00 84.94 80 ASP A N 1
ATOM 618 C CA . ASP A 1 80 ? 10.826 -6.710 -8.658 1.00 84.94 80 ASP A CA 1
ATOM 619 C C . ASP A 1 80 ? 11.088 -7.145 -10.102 1.00 84.94 80 ASP A C 1
ATOM 621 O O . ASP A 1 80 ? 11.511 -8.277 -10.344 1.00 84.94 80 ASP A O 1
ATOM 625 N N . ILE A 1 81 ? 10.76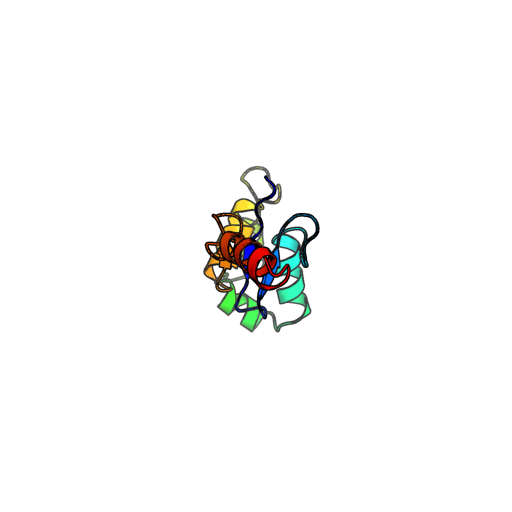6 -6.277 -11.060 1.00 79.12 81 ILE A N 1
ATOM 626 C CA . ILE A 1 81 ? 10.922 -6.571 -12.489 1.00 79.12 81 ILE A CA 1
ATOM 627 C C . ILE A 1 81 ? 12.15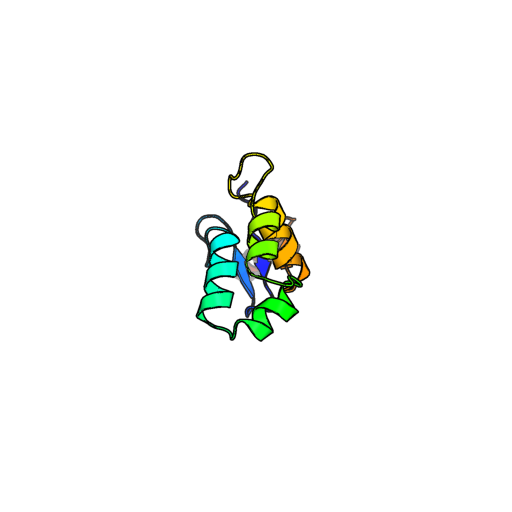2 -5.885 -13.094 1.00 79.12 81 ILE A C 1
ATOM 629 O O . ILE A 1 81 ? 12.382 -6.000 -14.299 1.00 79.12 81 ILE A O 1
ATOM 633 N N . ASP A 1 82 ? 12.945 -5.193 -12.272 1.00 68.94 82 ASP A N 1
ATOM 634 C CA . ASP A 1 82 ? 14.235 -4.612 -12.649 1.00 68.94 82 ASP A CA 1
ATOM 635 C C . ASP A 1 82 ? 15.392 -5.617 -12.421 1.00 68.94 82 ASP A C 1
ATOM 637 O O . ASP A 1 82 ? 16.443 -5.512 -13.063 1.00 68.94 82 ASP A O 1
ATOM 641 N N . GLU A 1 83 ? 15.196 -6.652 -11.587 1.00 53.97 83 GLU A N 1
ATOM 642 C CA . GLU A 1 83 ? 16.079 -7.829 -11.502 1.00 53.97 83 GLU A CA 1
ATOM 643 C C . GLU A 1 83 ? 15.929 -8.727 -12.746 1.00 53.97 83 GLU A C 1
ATOM 645 O O . GLU A 1 83 ? 15.312 -9.786 -12.714 1.00 53.97 83 GLU A O 1
ATOM 650 N N . GLU A 1 84 ? 16.529 -8.268 -13.849 1.00 44.53 84 GLU A N 1
ATOM 651 C CA . GLU A 1 84 ? 16.908 -9.045 -15.034 1.00 44.53 84 GLU A CA 1
ATOM 652 C C . GLU A 1 84 ? 15.803 -9.995 -15.513 1.00 44.53 84 GLU A C 1
ATOM 654 O O . GLU A 1 84 ? 15.883 -11.200 -15.295 1.00 44.53 84 GLU A O 1
ATOM 659 N N . ASP A 1 85 ? 14.792 -9.457 -16.207 1.00 46.72 85 ASP A N 1
ATOM 660 C CA . ASP A 1 85 ? 13.855 -10.266 -16.988 1.00 46.72 85 ASP A CA 1
ATOM 661 C C . ASP A 1 85 ? 14.646 -11.318 -17.800 1.00 46.72 85 ASP A C 1
ATOM 663 O O . ASP A 1 85 ? 15.295 -10.964 -18.794 1.00 46.72 85 ASP A O 1
ATOM 667 N N . PRO A 1 86 ? 14.606 -12.621 -17.445 1.00 46.25 86 PRO A N 1
ATOM 668 C CA . PRO A 1 86 ? 15.299 -13.640 -18.222 1.00 46.25 86 PRO A CA 1
ATOM 669 C C . PRO A 1 86 ? 14.672 -13.802 -19.621 1.00 46.25 86 PRO A C 1
ATOM 671 O O . PRO A 1 86 ? 15.216 -14.529 -20.455 1.00 46.25 86 PRO A O 1
ATOM 674 N N . TYR A 1 87 ? 13.546 -13.130 -19.904 1.00 45.00 87 TYR A N 1
ATOM 675 C CA . TYR A 1 87 ? 12.925 -13.005 -21.221 1.00 45.00 87 TYR A CA 1
ATOM 676 C C . TYR A 1 87 ? 13.327 -11.761 -22.024 1.00 45.00 87 TYR A C 1
ATOM 678 O O . TYR A 1 87 ? 13.079 -11.758 -23.236 1.00 45.00 87 TYR A O 1
ATOM 686 N N . ALA A 1 88 ? 14.035 -10.778 -21.457 1.00 48.59 88 ALA A N 1
ATOM 687 C CA . ALA A 1 88 ? 14.529 -9.631 -22.227 1.00 48.59 88 ALA A CA 1
ATOM 688 C C . ALA A 1 88 ? 15.528 -10.059 -23.324 1.00 48.59 88 ALA A C 1
ATOM 690 O O . ALA A 1 88 ? 15.592 -9.439 -24.385 1.00 48.59 88 ALA A O 1
ATOM 691 N N . GLU A 1 89 ? 16.238 -11.179 -23.132 1.00 38.97 89 GLU A N 1
ATOM 692 C CA . GLU A 1 89 ? 17.144 -11.757 -24.139 1.00 38.97 89 GLU A CA 1
ATOM 693 C C . GLU A 1 89 ? 16.432 -12.593 -25.228 1.00 38.97 89 GLU A C 1
ATOM 695 O O . GLU A 1 89 ? 17.008 -12.860 -26.285 1.00 38.97 89 GLU A O 1
ATOM 700 N N . TRP A 1 90 ? 15.162 -12.978 -25.047 1.00 46.25 90 TRP A N 1
ATOM 701 C CA . TRP A 1 90 ? 14.421 -13.747 -26.065 1.00 46.25 90 TRP A CA 1
ATOM 702 C C . TRP A 1 90 ? 13.768 -12.862 -27.135 1.00 46.25 90 TRP A C 1
ATOM 704 O O . TRP A 1 90 ? 13.394 -13.363 -28.201 1.00 46.25 90 TRP A O 1
ATOM 714 N N . GLY A 1 91 ? 13.659 -11.553 -26.889 1.00 43.84 91 GLY A N 1
ATOM 715 C CA . GLY A 1 91 ? 13.169 -10.576 -27.867 1.00 43.84 91 GLY A CA 1
ATOM 716 C C . GLY A 1 91 ? 14.135 -10.343 -29.033 1.00 43.84 91 GLY A C 1
ATOM 717 O O . GLY A 1 91 ? 13.689 -10.116 -30.159 1.00 43.84 91 GLY A O 1
ATOM 718 N N . ASP A 1 92 ? 15.442 -10.479 -28.798 1.00 46.19 92 ASP A N 1
ATOM 719 C CA . ASP A 1 92 ? 16.466 -10.271 -29.831 1.00 46.19 92 ASP A CA 1
ATOM 720 C C . ASP A 1 92 ? 16.661 -11.511 -30.718 1.00 46.19 92 ASP A C 1
ATOM 722 O O . ASP A 1 92 ? 16.972 -11.403 -31.906 1.00 46.19 92 ASP A O 1
ATOM 726 N N . HIS A 1 93 ? 16.365 -12.710 -30.205 1.00 43.12 93 HIS A N 1
ATOM 727 C CA . HIS A 1 93 ? 16.547 -13.949 -30.966 1.00 43.12 93 HIS A CA 1
ATOM 728 C C . HIS A 1 93 ? 15.472 -14.189 -32.048 1.00 43.12 93 HIS A C 1
ATOM 730 O O . HIS A 1 93 ? 15.648 -15.043 -32.923 1.00 43.12 93 HIS A O 1
ATOM 736 N N . MET A 1 94 ? 14.371 -13.427 -32.027 1.00 47.09 94 MET A N 1
ATOM 737 C CA . MET A 1 94 ? 13.318 -13.468 -33.053 1.00 47.09 94 MET A CA 1
ATOM 738 C C . MET A 1 94 ? 13.605 -12.552 -34.252 1.00 47.09 94 MET A C 1
ATOM 740 O O . MET A 1 94 ? 13.035 -12.765 -35.328 1.00 47.09 94 MET A O 1
ATOM 744 N N . TYR A 1 95 ? 14.492 -11.560 -34.111 1.00 46.00 95 TYR A N 1
ATOM 745 C CA . TYR A 1 95 ? 14.808 -10.642 -35.210 1.00 46.00 95 TYR A CA 1
ATOM 746 C C . TYR A 1 95 ? 15.641 -11.322 -36.309 1.00 46.00 95 TYR A C 1
ATOM 748 O O . TYR A 1 95 ? 15.427 -11.053 -37.493 1.00 46.00 95 TYR A O 1
ATOM 756 N N . ASP A 1 96 ? 16.492 -12.285 -35.949 1.00 51.00 96 ASP A N 1
ATOM 757 C CA . ASP A 1 96 ? 17.289 -13.050 -36.919 1.00 51.00 96 ASP A CA 1
ATOM 758 C C . ASP A 1 96 ? 16.477 -14.123 -37.669 1.00 51.00 96 ASP A C 1
ATOM 760 O O . ASP A 1 96 ? 16.826 -14.489 -38.791 1.00 51.00 96 ASP A O 1
ATOM 764 N N . VAL A 1 97 ? 15.347 -14.591 -37.120 1.00 49.22 97 VAL A N 1
ATOM 765 C CA . VAL A 1 97 ? 14.468 -15.553 -37.819 1.00 49.22 97 VAL A CA 1
ATOM 766 C C . VAL A 1 97 ? 13.492 -14.842 -38.769 1.00 49.22 97 VAL A C 1
ATOM 768 O O . VAL A 1 97 ? 13.124 -15.393 -39.808 1.00 49.22 97 VAL A O 1
ATOM 771 N N . 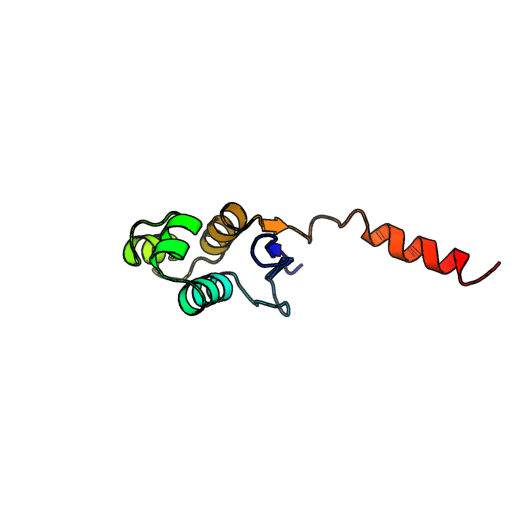ALA A 1 98 ? 13.099 -13.600 -38.464 1.00 47.25 98 ALA A N 1
ATOM 772 C CA . ALA A 1 98 ? 12.251 -12.787 -39.340 1.00 47.25 98 ALA A CA 1
ATOM 773 C C . ALA A 1 98 ? 13.035 -12.096 -40.477 1.00 47.25 98 ALA A C 1
ATOM 775 O O . ALA A 1 98 ? 12.485 -11.877 -41.559 1.00 47.25 98 ALA A O 1
ATOM 776 N N . ALA A 1 99 ? 14.320 -11.790 -40.276 1.00 48.66 99 ALA A N 1
ATOM 777 C CA . ALA A 1 99 ? 15.205 -11.196 -41.279 1.00 48.66 99 ALA A CA 1
ATOM 778 C C . ALA A 1 99 ? 15.991 -12.270 -42.054 1.00 48.66 99 ALA A C 1
ATOM 780 O O . ALA A 1 99 ? 17.216 -12.233 -42.100 1.00 48.66 99 ALA A O 1
ATOM 781 N N . GLY A 1 100 ? 15.274 -13.223 -42.663 1.00 50.59 100 GLY A N 1
ATOM 782 C CA . GLY A 1 100 ? 15.820 -14.415 -43.321 1.00 50.59 100 GLY A CA 1
ATOM 783 C C . GLY A 1 100 ? 17.175 -14.237 -44.024 1.00 50.59 100 GLY A C 1
ATOM 784 O O . GLY A 1 100 ? 17.247 -13.762 -45.163 1.00 50.59 100 GLY A O 1
ATOM 785 N N . LYS A 1 101 ? 18.231 -14.701 -43.353 1.00 39.69 101 LYS A N 1
ATOM 786 C CA . LYS A 1 101 ? 19.551 -14.986 -43.914 1.00 39.69 101 LYS A CA 1
ATOM 787 C C . LYS A 1 101 ? 20.009 -16.374 -43.506 1.00 39.69 101 LYS A C 1
ATOM 789 O O . LYS A 1 101 ? 19.805 -16.739 -42.332 1.00 39.69 101 LYS A O 1
#

Organism: Lactobacillus amylovorus (NCBI:txid1604)

Radius of gyration: 17.63 Å; chains: 1; bounding box: 34×28×57 Å

Sequence (101 aa):
MSDIYRLDDLDGITVGAGQDFDNFAEVIDYLLETRPYGEVKELLGFDSIADLSEYLVDSKGNYDESEAREICMNALGGEDIDEEDPYAEWGDHMYDVAAGK